Protein AF-A0A7S3DFR9-F1 (afdb_monomer)

Sequence (143 aa):
WKGINMLNLQQEGLYEGQLAGNPKGALSKFQIWSLNAADDISDILSALNRTKRPDYLAMSASTVFASSHCSALIKVTPGLDEIYFGHSTWFDYNTMVRIYKTYDFSTIKSDVIVNTRLSFSSYPGCLESTDDFYIMGQHMAMI

Nearest PDB structures (foldseek):
  7l20-assembly1_a  TM=5.154E-01  e=6.408E+00  Homo sapiens
  4v1a-assembly1_f  TM=5.705E-01  e=9.308E+00  Sus scrofa
  3aon-assembly1_A  TM=2.445E-01  e=6.819E+00  Enterococcus hirae
  9brq-assembly1_7  TM=2.154E-01  e=7.723E+00  Mus musculus

pLDDT: mean 92.41, std 5.28, range [75.81, 98.5]

Mean predicted aligned error: 4.66 Å

Foldseek 3Di:
DVVVVVVVVVLVVLQVVQCVVCVPPRDDSVVLVCVQCVVVVVVVVQCVPPVNNDPPVPDDPVNVVVPDFKDKDWDADPVNPDIDIDIGGHDDPVQPQKDWDWFAQVVDDDPPDPWRIKIEIPGPSHPDRVRFFMDTPPRDTTD

Organism: NCBI:txid652834

InterPro domains:
  IPR007000 Phospholipase B-like [PF04916] (1-143)
  IPR007000 Phospholipase B-like [PTHR12370] (1-142)

Secondary structure (DSSP, 8-state):
-HHHHHHHHHHHHHHHHHHHH-GGGPPPHHHHHHHTTHHHHHHHHHHH-TTT---TTS--HHHHHHT--EEEEEEE-TTSS-EEEEEEE---GGG---EEEEEE-TT---SS-S--EEEEEE-TT-SS-SS--EEETTTEEE-

Solvent-accessible surface area (backbone atoms only — not comparable to full-atom values): 8742 Å² total; per-residue (Å²): 110,72,68,60,52,53,54,51,50,52,53,48,50,52,46,53,51,43,36,73,76,35,65,90,74,45,70,52,70,64,56,51,50,45,57,64,35,53,71,58,48,56,54,51,54,35,64,71,33,78,91,68,42,73,61,75,92,74,60,48,71,68,60,56,57,73,70,55,48,65,50,75,50,79,47,70,45,96,83,71,82,48,77,48,73,50,73,46,69,56,75,66,77,90,62,72,60,71,39,79,46,74,50,76,42,78,85,64,87,56,98,84,61,92,64,44,37,40,34,29,45,26,39,83,81,37,91,58,31,90,67,48,41,36,47,38,51,92,90,40,75,47,107

Radius of gyration: 18.48 Å; Cα contacts (8 Å, |Δi|>4): 157; chains: 1; bounding box: 51×38×50 Å

Structure (mmCIF, N/CA/C/O backbone):
data_AF-A0A7S3DFR9-F1
#
_entry.id   AF-A0A7S3DFR9-F1
#
loop_
_atom_site.group_PDB
_atom_site.id
_atom_site.type_symbol
_atom_site.label_atom_id
_atom_site.label_alt_id
_atom_site.label_comp_id
_atom_site.label_asym_id
_atom_site.label_entity_id
_atom_site.label_seq_id
_atom_site.pdbx_PDB_ins_code
_atom_site.Cartn_x
_atom_site.Cartn_y
_atom_site.Cartn_z
_atom_site.occupancy
_atom_site.B_iso_or_equiv
_atom_site.auth_seq_id
_atom_site.auth_comp_id
_atom_site.auth_asym_id
_atom_site.auth_atom_id
_atom_site.pdbx_PDB_model_num
ATOM 1 N N . TRP A 1 1 ? 3.035 -20.650 -0.116 1.00 93.88 1 TRP A N 1
ATOM 2 C CA . TRP A 1 1 ? 3.432 -19.922 -1.342 1.00 93.88 1 TRP A CA 1
ATOM 3 C C . TRP A 1 1 ? 2.292 -19.568 -2.306 1.00 93.88 1 TRP A C 1
ATOM 5 O O . TRP A 1 1 ? 2.521 -18.712 -3.146 1.00 93.88 1 TRP A O 1
ATOM 15 N N . LYS A 1 2 ? 1.067 -20.126 -2.197 1.00 93.38 2 LYS A N 1
ATOM 16 C CA . LYS A 1 2 ? -0.057 -19.771 -3.098 1.00 93.38 2 LYS A CA 1
ATOM 17 C C . LYS A 1 2 ? -0.357 -18.259 -3.155 1.00 93.38 2 LYS A C 1
ATOM 19 O O . LYS A 1 2 ? -0.455 -17.715 -4.245 1.00 93.38 2 LYS A O 1
ATOM 24 N N . GLY A 1 3 ? -0.443 -17.589 -1.998 1.00 91.81 3 GLY A N 1
ATOM 25 C CA . GLY A 1 3 ? -0.677 -16.136 -1.915 1.00 91.81 3 GLY A CA 1
ATOM 26 C C . GLY A 1 3 ? 0.390 -15.308 -2.631 1.00 91.81 3 GLY A C 1
ATOM 27 O O . GLY A 1 3 ? 0.074 -14.491 -3.484 1.00 91.81 3 GLY A O 1
ATOM 28 N N . ILE A 1 4 ? 1.660 -15.609 -2.358 1.00 93.50 4 ILE A N 1
ATOM 29 C CA . ILE A 1 4 ? 2.810 -14.942 -2.986 1.00 93.50 4 ILE A CA 1
ATOM 30 C C . ILE A 1 4 ? 2.794 -15.120 -4.508 1.00 93.50 4 ILE A C 1
ATOM 32 O O . ILE A 1 4 ? 3.036 -14.170 -5.241 1.00 93.50 4 ILE A O 1
ATOM 36 N N . ASN A 1 5 ? 2.434 -16.310 -4.999 1.00 94.56 5 ASN A N 1
ATOM 37 C CA . ASN A 1 5 ? 2.293 -16.528 -6.436 1.00 94.56 5 ASN A CA 1
ATOM 38 C C . ASN A 1 5 ? 1.217 -15.623 -7.063 1.00 94.56 5 ASN A C 1
ATOM 40 O O . ASN A 1 5 ? 1.416 -15.122 -8.162 1.00 94.56 5 ASN A O 1
ATOM 44 N N . MET A 1 6 ? 0.097 -15.385 -6.373 1.00 93.44 6 MET A N 1
ATOM 45 C CA . MET A 1 6 ? -0.958 -14.490 -6.866 1.00 93.44 6 MET A CA 1
ATOM 46 C C . MET A 1 6 ? -0.506 -13.024 -6.907 1.00 93.44 6 MET A C 1
ATOM 48 O O . MET A 1 6 ? -0.787 -12.345 -7.890 1.00 93.44 6 MET A O 1
ATOM 52 N N . LEU A 1 7 ? 0.250 -12.564 -5.906 1.00 93.12 7 LEU A N 1
ATOM 53 C CA . LEU A 1 7 ? 0.850 -11.223 -5.915 1.00 93.12 7 LEU A CA 1
ATOM 54 C C . LEU A 1 7 ? 1.851 -11.060 -7.071 1.00 93.12 7 LEU A C 1
ATOM 56 O O . LEU A 1 7 ? 1.791 -10.079 -7.808 1.00 93.12 7 LEU A O 1
ATOM 60 N N . ASN A 1 8 ? 2.703 -12.063 -7.302 1.00 95.25 8 ASN A N 1
ATOM 61 C CA . ASN A 1 8 ? 3.648 -12.051 -8.422 1.00 95.25 8 ASN A CA 1
ATOM 62 C C . ASN A 1 8 ? 2.931 -12.002 -9.781 1.00 95.25 8 ASN A C 1
ATOM 64 O O . ASN A 1 8 ? 3.361 -11.277 -10.674 1.00 95.25 8 ASN A O 1
ATOM 68 N N . LEU A 1 9 ? 1.824 -12.738 -9.942 1.00 95.38 9 LEU A N 1
ATOM 69 C CA . LEU A 1 9 ? 1.010 -12.688 -11.162 1.00 95.38 9 LEU A CA 1
ATOM 70 C C . LEU A 1 9 ? 0.369 -11.311 -11.371 1.00 95.38 9 LEU A C 1
ATOM 72 O O . LEU A 1 9 ? 0.303 -10.837 -12.501 1.00 95.38 9 LEU A O 1
ATOM 76 N N . GLN A 1 10 ? -0.079 -10.653 -10.300 1.00 95.75 10 GLN A N 1
ATOM 77 C CA . GLN A 1 10 ? -0.619 -9.297 -10.385 1.00 95.75 10 GLN A CA 1
ATOM 78 C C . GLN A 1 10 ? 0.450 -8.293 -10.844 1.00 95.75 10 GLN A C 1
ATOM 80 O O . GLN A 1 10 ? 0.176 -7.441 -11.689 1.00 95.75 10 GLN A O 1
ATOM 85 N N . GLN A 1 11 ? 1.675 -8.424 -10.335 1.00 96.75 11 GLN A N 1
ATOM 86 C CA . GLN A 1 11 ? 2.807 -7.590 -10.732 1.00 96.75 11 GLN A CA 1
ATOM 87 C C . GLN A 1 11 ? 3.258 -7.844 -12.173 1.00 96.75 11 GLN A C 1
ATOM 89 O O . GLN A 1 11 ? 3.559 -6.894 -12.898 1.00 96.75 11 GLN A O 1
ATOM 94 N N . GLU A 1 12 ? 3.241 -9.101 -12.616 1.00 96.81 12 GLU A N 1
ATOM 95 C CA . GLU A 1 12 ? 3.487 -9.448 -14.017 1.00 96.81 12 GLU A CA 1
ATOM 96 C C . GLU A 1 12 ? 2.418 -8.833 -14.930 1.00 96.81 12 GLU A C 1
ATOM 98 O O . GLU A 1 12 ? 2.759 -8.185 -15.914 1.00 96.81 12 GLU A O 1
ATOM 103 N N . GLY A 1 13 ? 1.135 -8.935 -14.569 1.00 96.88 13 GLY A N 1
ATOM 104 C CA . GLY A 1 13 ? 0.049 -8.325 -15.340 1.00 96.88 13 GLY A CA 1
ATOM 105 C C . GLY A 1 13 ? 0.157 -6.798 -15.429 1.00 96.88 13 GLY A C 1
ATOM 106 O O . GLY A 1 13 ? -0.119 -6.218 -16.479 1.00 96.88 13 GLY A O 1
ATOM 107 N N . LEU A 1 14 ? 0.615 -6.137 -14.359 1.00 96.56 14 LEU A N 1
ATOM 108 C CA . LEU A 1 14 ? 0.915 -4.703 -14.381 1.00 96.56 14 LEU A CA 1
ATOM 109 C C . LEU A 1 14 ? 2.041 -4.377 -15.375 1.00 96.56 14 LEU A C 1
ATOM 111 O O . LEU A 1 14 ? 1.913 -3.425 -16.146 1.00 96.56 14 LEU A O 1
ATOM 115 N N . TYR A 1 15 ? 3.118 -5.169 -15.382 1.00 96.44 15 TYR A N 1
ATOM 116 C CA . TYR A 1 15 ? 4.214 -5.028 -16.343 1.00 96.44 15 TYR A CA 1
ATOM 117 C C . TYR A 1 15 ? 3.745 -5.223 -17.786 1.00 96.44 15 TYR A C 1
ATOM 119 O O . TYR A 1 15 ? 3.987 -4.361 -18.632 1.00 96.44 15 TYR A O 1
ATOM 127 N N . GLU A 1 16 ? 3.036 -6.314 -18.068 1.00 97.19 16 GLU A N 1
ATOM 128 C CA . GLU A 1 16 ? 2.529 -6.622 -19.407 1.00 97.19 16 GLU A CA 1
ATOM 129 C C . GLU A 1 16 ? 1.565 -5.539 -19.909 1.00 97.19 16 GLU A C 1
ATOM 131 O O . GLU A 1 16 ? 1.676 -5.087 -21.051 1.00 97.19 16 GLU A O 1
ATOM 136 N N . GLY A 1 17 ? 0.662 -5.058 -19.048 1.00 96.06 17 GLY A N 1
ATOM 137 C CA . GLY A 1 17 ? -0.265 -3.977 -19.379 1.00 96.06 17 GLY A CA 1
ATOM 138 C C . GLY A 1 17 ? 0.447 -2.655 -19.673 1.00 96.06 17 GLY A C 1
ATOM 139 O O . GLY A 1 17 ? 0.099 -1.956 -20.627 1.00 96.06 17 GLY A O 1
ATOM 140 N N . GLN A 1 18 ? 1.480 -2.323 -18.897 1.00 94.75 18 GLN A N 1
ATOM 141 C CA . GLN A 1 18 ? 2.277 -1.115 -19.099 1.00 94.75 18 GLN A CA 1
ATOM 142 C C . GLN A 1 18 ? 3.102 -1.188 -20.390 1.00 94.75 18 GLN A C 1
ATOM 144 O O . GLN A 1 18 ? 3.114 -0.223 -21.159 1.00 94.75 18 GLN A O 1
ATOM 149 N N . LEU A 1 19 ? 3.709 -2.344 -20.674 1.00 95.81 19 LEU A N 1
ATOM 150 C CA . LEU A 1 19 ? 4.428 -2.609 -21.918 1.00 95.81 19 LEU A CA 1
ATOM 151 C C . LEU A 1 19 ? 3.503 -2.505 -23.136 1.00 95.81 19 LEU A C 1
ATOM 153 O O . LEU A 1 19 ? 3.879 -1.888 -24.130 1.00 95.81 19 LEU A O 1
ATOM 157 N N . ALA A 1 20 ? 2.293 -3.063 -23.062 1.00 97.00 20 ALA A N 1
ATOM 158 C CA . ALA A 1 20 ? 1.317 -2.997 -24.146 1.00 97.00 20 ALA A CA 1
ATOM 159 C C . ALA A 1 20 ? 0.788 -1.569 -24.379 1.00 97.00 20 ALA A C 1
ATOM 161 O O . ALA A 1 20 ? 0.618 -1.153 -25.525 1.00 97.00 20 ALA A O 1
ATOM 162 N N . GLY A 1 21 ? 0.543 -0.810 -23.306 1.00 95.81 21 GLY A N 1
ATOM 163 C CA . GLY A 1 21 ? 0.003 0.550 -23.378 1.00 95.81 21 GLY A CA 1
ATOM 164 C C . GLY A 1 21 ? 1.033 1.627 -23.734 1.00 95.81 21 GLY A C 1
ATOM 165 O O . GLY A 1 21 ? 0.685 2.622 -24.368 1.00 95.81 21 GLY A O 1
ATOM 166 N N . ASN A 1 22 ? 2.299 1.446 -23.349 1.00 94.56 22 ASN A N 1
ATOM 167 C CA . ASN A 1 22 ? 3.381 2.386 -23.642 1.00 94.56 22 ASN A CA 1
ATOM 168 C C . ASN A 1 22 ? 4.732 1.673 -23.868 1.00 94.56 22 ASN A C 1
ATOM 170 O O . ASN A 1 22 ? 5.635 1.783 -23.034 1.00 94.56 22 ASN A O 1
ATOM 174 N N . PRO A 1 23 ? 4.935 1.015 -25.025 1.00 91.25 23 PRO A N 1
ATOM 175 C CA . PRO A 1 23 ? 6.152 0.242 -25.279 1.00 91.25 23 PRO A CA 1
ATOM 176 C C . PRO A 1 23 ? 7.449 1.059 -25.199 1.00 91.25 23 PRO A C 1
ATOM 178 O O . PRO A 1 23 ? 8.491 0.546 -24.803 1.00 91.25 23 PRO A O 1
ATOM 181 N N . LYS A 1 24 ? 7.405 2.343 -25.583 1.00 90.69 24 LYS A N 1
ATOM 182 C CA . LYS A 1 24 ? 8.587 3.223 -25.613 1.00 90.69 24 LYS A CA 1
ATOM 183 C C . LYS A 1 24 ? 8.985 3.751 -24.234 1.00 90.69 24 LYS A C 1
ATOM 185 O O . LYS A 1 24 ? 10.141 4.111 -24.047 1.00 90.69 24 LYS A O 1
ATOM 190 N N . GLY A 1 25 ? 8.039 3.820 -23.300 1.00 91.50 25 GLY A N 1
ATOM 191 C CA . GLY A 1 25 ? 8.267 4.212 -21.908 1.00 91.50 25 GLY A CA 1
ATOM 192 C C . GLY A 1 25 ? 8.122 3.043 -20.939 1.00 91.50 25 GLY A C 1
ATOM 193 O O . GLY A 1 25 ? 7.827 3.270 -19.766 1.00 91.50 25 GLY A O 1
ATOM 194 N N . ALA A 1 26 ? 8.255 1.806 -21.428 1.00 91.31 26 ALA A N 1
ATOM 195 C CA . ALA A 1 26 ? 8.033 0.622 -20.621 1.00 91.31 26 ALA A CA 1
ATOM 196 C C . ALA A 1 26 ? 9.067 0.537 -19.486 1.00 91.31 26 ALA A C 1
ATOM 198 O O . ALA A 1 26 ? 10.274 0.613 -19.723 1.00 91.31 26 ALA A O 1
ATOM 199 N N . LEU A 1 27 ? 8.593 0.391 -18.251 1.00 94.38 27 LEU A N 1
ATOM 200 C CA . LEU A 1 27 ? 9.452 0.137 -17.103 1.00 94.38 27 LEU A CA 1
ATOM 201 C C . LEU A 1 27 ? 9.917 -1.317 -17.163 1.00 94.38 27 LEU A C 1
ATOM 203 O O . LEU A 1 27 ? 9.170 -2.205 -17.565 1.00 94.38 27 LEU A O 1
ATOM 207 N N . SER A 1 28 ? 11.146 -1.586 -16.737 1.00 95.62 28 SER A N 1
ATOM 208 C CA . SER A 1 28 ? 11.595 -2.965 -16.535 1.00 95.62 28 SER A CA 1
ATOM 209 C C . SER A 1 28 ? 10.820 -3.629 -15.392 1.00 95.62 28 SER A C 1
ATOM 211 O O . SER A 1 28 ? 10.354 -2.958 -14.468 1.00 95.62 28 SER A O 1
ATOM 213 N N . LYS A 1 29 ? 10.762 -4.966 -15.393 1.00 94.62 29 LYS A N 1
ATOM 214 C CA . LYS A 1 29 ? 10.197 -5.738 -14.272 1.00 94.62 29 LYS A CA 1
ATOM 215 C C . LYS A 1 29 ? 10.822 -5.358 -12.930 1.00 94.62 29 LYS A C 1
ATOM 217 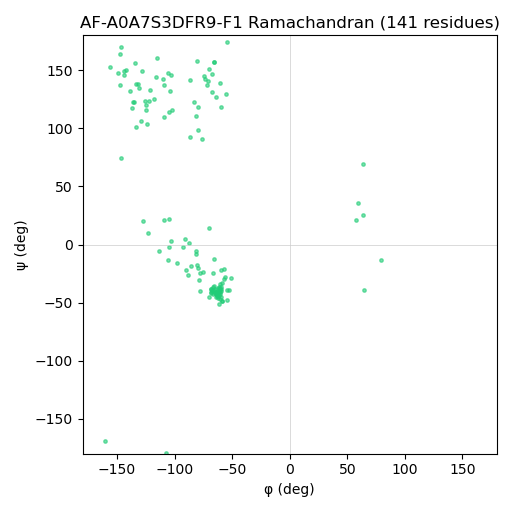O O . LYS A 1 29 ? 10.111 -5.246 -11.942 1.00 94.62 29 LYS A O 1
ATOM 222 N N . PHE A 1 30 ? 12.135 -5.110 -12.911 1.00 94.62 30 PHE A N 1
ATOM 223 C CA . PHE A 1 30 ? 12.832 -4.670 -11.706 1.00 94.62 30 PHE A CA 1
ATOM 224 C C . PHE A 1 30 ? 12.342 -3.303 -11.224 1.00 94.62 30 PHE A C 1
ATOM 226 O O . PHE A 1 30 ? 12.104 -3.148 -10.039 1.00 94.62 30 PHE A O 1
ATOM 233 N N . GLN A 1 31 ? 12.121 -2.334 -12.117 1.00 95.19 31 GLN A N 1
ATOM 234 C CA . GLN A 1 31 ? 11.595 -1.019 -11.727 1.00 95.19 31 GLN A CA 1
ATOM 235 C C . GLN A 1 31 ? 10.160 -1.095 -11.197 1.00 95.19 31 GLN A C 1
ATOM 237 O O . GLN A 1 31 ? 9.844 -0.419 -10.224 1.00 95.19 31 GLN A O 1
ATOM 242 N N . ILE A 1 32 ? 9.303 -1.926 -11.799 1.00 94.75 32 ILE A N 1
ATOM 243 C CA . ILE A 1 32 ? 7.950 -2.168 -11.275 1.00 94.75 32 ILE A CA 1
ATOM 244 C C . ILE A 1 32 ? 8.020 -2.860 -9.915 1.00 94.75 32 ILE A C 1
ATOM 246 O O . ILE A 1 32 ? 7.305 -2.472 -8.996 1.00 94.75 32 ILE A O 1
ATOM 250 N N . TRP A 1 33 ? 8.912 -3.838 -9.757 1.00 94.19 33 TRP A N 1
ATOM 251 C CA . TRP A 1 33 ? 9.162 -4.464 -8.465 1.00 94.19 33 TRP A CA 1
ATOM 252 C C . TRP A 1 33 ? 9.626 -3.455 -7.417 1.00 94.19 33 TRP A C 1
ATOM 254 O O . TRP A 1 33 ? 9.027 -3.378 -6.351 1.00 94.19 33 TRP A O 1
ATOM 264 N N . SER A 1 34 ? 10.609 -2.616 -7.749 1.00 93.81 34 SER A N 1
ATOM 265 C CA . SER A 1 34 ? 11.115 -1.571 -6.859 1.00 93.81 34 SER A CA 1
ATOM 266 C C . SER A 1 34 ? 10.047 -0.560 -6.466 1.00 93.81 34 SER A C 1
ATOM 268 O O . SER A 1 34 ? 10.074 -0.079 -5.343 1.00 93.81 34 SER A O 1
ATOM 270 N N . LEU A 1 35 ? 9.100 -0.249 -7.356 1.00 92.81 35 LEU A N 1
ATOM 271 C CA . LEU A 1 35 ? 7.983 0.641 -7.040 1.00 92.81 35 LEU A CA 1
ATOM 272 C C . LEU A 1 35 ? 7.088 0.072 -5.928 1.00 92.81 35 LEU A C 1
ATOM 274 O O . LEU A 1 35 ? 6.647 0.828 -5.075 1.00 92.81 35 LEU A O 1
ATOM 278 N N . ASN A 1 36 ? 6.873 -1.247 -5.919 1.00 95.00 36 ASN A N 1
ATOM 279 C CA . ASN A 1 36 ? 6.061 -1.948 -4.912 1.00 95.00 36 ASN A CA 1
ATOM 280 C C . ASN A 1 36 ? 6.875 -2.362 -3.667 1.00 95.00 36 ASN A C 1
ATOM 282 O O . ASN A 1 36 ? 6.366 -3.038 -2.780 1.00 95.00 36 ASN A O 1
ATOM 286 N N . ALA A 1 37 ? 8.163 -2.017 -3.638 1.00 94.19 37 ALA A N 1
ATOM 287 C CA . ALA A 1 37 ? 9.089 -2.270 -2.537 1.00 94.19 37 ALA A CA 1
ATOM 288 C C . ALA A 1 37 ? 9.797 -0.969 -2.120 1.00 94.19 37 ALA A C 1
ATOM 290 O O . ALA A 1 37 ? 10.902 -1.007 -1.581 1.00 94.19 37 ALA A O 1
ATOM 291 N N . ALA A 1 38 ? 9.221 0.192 -2.456 1.00 87.38 38 ALA A N 1
ATOM 292 C CA . ALA A 1 38 ? 9.891 1.481 -2.325 1.00 87.38 38 ALA A CA 1
ATOM 293 C C . ALA A 1 38 ? 10.280 1.776 -0.868 1.00 87.38 38 ALA A C 1
ATOM 295 O O . ALA A 1 38 ? 11.408 2.211 -0.619 1.00 87.38 38 ALA A O 1
ATOM 296 N N . ASP A 1 39 ? 9.390 1.460 0.075 1.00 84.00 39 ASP A N 1
ATOM 297 C CA . ASP A 1 39 ? 9.634 1.651 1.505 1.00 84.00 39 ASP A CA 1
ATOM 298 C C . ASP A 1 39 ? 10.682 0.660 2.030 1.00 84.00 39 ASP A C 1
ATOM 300 O O . ASP A 1 39 ? 11.667 1.072 2.648 1.00 84.00 39 ASP A O 1
ATOM 304 N N . ASP A 1 40 ? 10.576 -0.623 1.660 1.00 91.12 40 ASP A N 1
ATOM 305 C CA . ASP A 1 40 ? 11.564 -1.648 2.023 1.00 91.12 40 ASP A CA 1
ATOM 306 C C . ASP A 1 40 ? 12.969 -1.329 1.492 1.00 91.12 40 ASP A C 1
ATOM 308 O O . ASP A 1 40 ? 13.974 -1.615 2.146 1.00 91.12 40 ASP A O 1
ATOM 312 N N . ILE A 1 41 ? 13.081 -0.741 0.295 1.00 90.25 41 ILE A N 1
ATOM 313 C CA . ILE A 1 41 ? 14.376 -0.399 -0.307 1.00 90.25 41 ILE A CA 1
ATOM 314 C C . ILE A 1 41 ? 15.148 0.577 0.585 1.00 90.25 41 ILE A C 1
ATOM 316 O O . ILE A 1 41 ? 16.366 0.429 0.714 1.00 90.25 41 ILE A O 1
ATOM 320 N N . SER A 1 42 ? 14.477 1.540 1.220 1.00 82.94 42 SER A N 1
ATOM 321 C CA . SER A 1 42 ? 15.125 2.490 2.134 1.00 82.94 42 SER A CA 1
ATOM 322 C C . SER A 1 42 ? 15.775 1.767 3.320 1.00 82.94 42 SER A C 1
ATOM 324 O O . SER A 1 42 ? 16.965 1.963 3.608 1.00 82.94 42 SER A O 1
ATOM 326 N N . ASP A 1 43 ? 15.039 0.845 3.942 1.00 84.75 43 ASP A N 1
ATOM 327 C CA . ASP A 1 43 ? 15.531 0.033 5.054 1.00 84.75 43 ASP A CA 1
ATOM 328 C C . ASP A 1 43 ? 16.643 -0.926 4.626 1.00 84.75 43 ASP A C 1
ATOM 330 O O . ASP A 1 43 ? 17.672 -1.034 5.301 1.00 84.75 43 ASP A O 1
ATOM 334 N N . ILE A 1 44 ? 16.499 -1.574 3.467 1.00 89.75 44 ILE A N 1
ATOM 335 C CA . ILE A 1 44 ? 17.520 -2.459 2.892 1.00 89.75 44 ILE A CA 1
ATOM 336 C C . ILE A 1 44 ? 18.820 -1.683 2.650 1.00 89.75 44 ILE A C 1
ATOM 338 O O . ILE A 1 44 ? 19.900 -2.155 3.017 1.00 89.75 44 ILE A O 1
ATOM 342 N N . LEU A 1 45 ? 18.749 -0.478 2.076 1.00 88.06 45 LEU A N 1
ATOM 343 C CA . LEU A 1 45 ? 19.921 0.368 1.841 1.00 88.06 45 LEU A CA 1
ATOM 344 C C . LEU A 1 45 ? 20.605 0.772 3.155 1.00 88.06 45 LEU A C 1
ATOM 346 O O . LEU A 1 45 ? 21.838 0.752 3.232 1.00 88.06 45 LEU A O 1
ATOM 350 N N . SER A 1 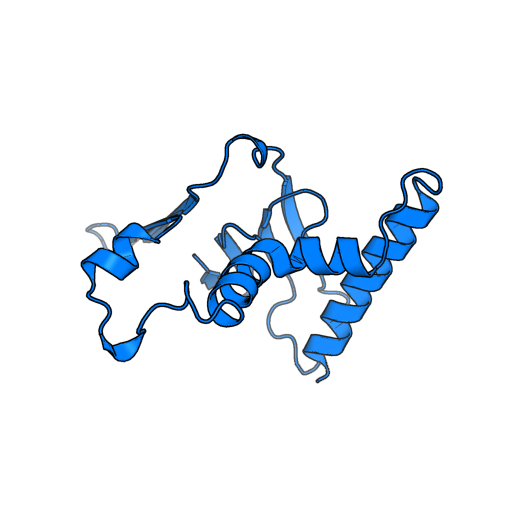46 ? 19.830 1.098 4.193 1.00 84.69 46 SER A N 1
ATOM 351 C CA . SER A 1 46 ? 20.349 1.394 5.535 1.00 84.69 46 SER A CA 1
ATOM 352 C C . SER A 1 46 ? 21.032 0.173 6.164 1.00 84.69 46 SER A C 1
ATOM 354 O O . SER A 1 46 ? 22.162 0.263 6.649 1.00 84.69 46 SER A O 1
ATOM 356 N N . ALA A 1 47 ? 20.404 -1.002 6.073 1.00 86.19 47 ALA A N 1
ATOM 357 C CA . ALA A 1 47 ? 20.910 -2.248 6.642 1.00 86.19 47 ALA A CA 1
ATOM 358 C C . ALA A 1 47 ? 22.197 -2.746 5.961 1.00 86.19 47 ALA A C 1
ATOM 360 O O . ALA A 1 47 ? 23.089 -3.280 6.632 1.00 86.19 47 ALA A O 1
ATOM 361 N N . LEU A 1 48 ? 22.314 -2.565 4.642 1.00 90.50 48 LEU A N 1
ATOM 362 C CA . LEU A 1 48 ? 23.504 -2.929 3.866 1.00 90.50 48 LEU A CA 1
ATOM 363 C C . LEU A 1 48 ? 24.663 -1.947 4.077 1.00 90.50 48 LEU A C 1
ATOM 365 O O . LEU A 1 48 ? 25.830 -2.316 3.916 1.00 90.50 48 LEU A O 1
ATOM 369 N N . ASN A 1 49 ? 24.371 -0.710 4.477 1.00 89.62 49 ASN A N 1
ATOM 370 C CA . ASN A 1 49 ? 25.391 0.281 4.760 1.00 89.62 49 ASN A CA 1
ATOM 371 C C . ASN A 1 49 ? 25.884 0.183 6.210 1.00 89.62 49 ASN A C 1
ATOM 373 O O . ASN A 1 49 ? 25.373 0.837 7.115 1.00 89.62 49 ASN A O 1
ATOM 377 N N . ARG A 1 50 ? 26.955 -0.590 6.420 1.00 83.69 50 ARG A N 1
ATOM 378 C CA . ARG A 1 50 ? 27.566 -0.814 7.744 1.00 83.69 50 ARG A CA 1
ATOM 379 C C . ARG A 1 50 ? 27.890 0.455 8.538 1.00 83.69 50 ARG A C 1
ATOM 381 O O . ARG A 1 50 ? 27.906 0.377 9.759 1.00 83.69 50 ARG A O 1
ATOM 388 N N . THR A 1 51 ? 28.169 1.585 7.887 1.00 85.94 51 THR A N 1
ATOM 389 C CA . THR A 1 51 ? 28.477 2.845 8.588 1.00 85.94 51 THR A CA 1
ATOM 390 C C . THR A 1 51 ? 27.232 3.646 8.961 1.00 85.94 51 THR A C 1
ATOM 392 O O . THR A 1 51 ? 27.319 4.511 9.826 1.00 85.94 51 THR A O 1
ATOM 395 N N . LYS A 1 52 ? 26.086 3.371 8.326 1.00 79.69 52 LYS A N 1
ATOM 396 C CA . LYS A 1 52 ? 24.795 4.025 8.596 1.00 79.69 52 LYS A CA 1
ATOM 397 C C . LYS A 1 52 ? 23.814 3.145 9.368 1.00 79.69 52 LYS A C 1
ATOM 399 O O . LYS A 1 52 ? 22.819 3.663 9.863 1.00 79.69 52 LYS A O 1
ATOM 404 N N . ARG A 1 53 ? 24.085 1.841 9.468 1.00 82.56 53 ARG A N 1
ATOM 405 C CA . ARG A 1 53 ? 23.228 0.880 10.161 1.00 82.56 53 ARG A CA 1
ATOM 406 C C . ARG A 1 53 ? 23.075 1.272 11.641 1.00 82.56 53 ARG A C 1
ATOM 408 O O . ARG A 1 53 ? 24.082 1.277 12.353 1.00 82.56 53 ARG A O 1
ATOM 415 N N . PRO A 1 54 ? 21.853 1.557 12.120 1.00 78.31 54 PRO A N 1
ATOM 416 C CA . PRO A 1 54 ? 21.629 1.863 13.525 1.00 78.31 54 PRO A CA 1
ATOM 417 C C . PRO A 1 54 ? 21.812 0.610 14.390 1.00 78.31 54 PRO A C 1
ATOM 419 O O . PRO A 1 54 ? 21.571 -0.519 13.950 1.00 78.31 54 PRO A O 1
ATOM 422 N N . ASP A 1 55 ? 22.220 0.806 15.644 1.00 85.75 55 ASP A N 1
ATOM 423 C CA . ASP A 1 55 ? 22.138 -0.249 16.651 1.00 85.75 55 ASP A CA 1
ATOM 424 C C . ASP A 1 55 ? 20.683 -0.383 17.111 1.00 85.75 55 ASP A C 1
ATOM 426 O O . ASP A 1 55 ? 20.237 0.300 18.033 1.00 85.75 55 ASP A O 1
ATOM 430 N N . TYR A 1 56 ? 19.940 -1.259 16.433 1.00 80.88 56 TYR A N 1
ATOM 431 C CA . TYR A 1 56 ? 18.522 -1.505 16.699 1.00 80.88 56 TYR A CA 1
ATOM 432 C C . TYR A 1 56 ? 18.237 -1.918 18.150 1.00 80.88 56 TYR A C 1
ATOM 434 O O . TYR A 1 56 ? 17.148 -1.648 18.650 1.00 80.88 56 TYR A O 1
ATOM 442 N N . LEU A 1 57 ? 19.197 -2.545 18.842 1.00 85.00 57 LEU A N 1
ATOM 443 C CA . LEU A 1 57 ? 19.026 -2.966 20.237 1.00 85.00 57 LEU A CA 1
ATOM 444 C C . LEU A 1 57 ? 19.216 -1.808 21.225 1.00 85.00 57 LEU A C 1
ATOM 446 O O . LEU A 1 57 ? 18.742 -1.890 22.356 1.00 85.00 57 LEU A O 1
ATOM 450 N N . ALA A 1 58 ? 19.884 -0.736 20.799 1.00 88.81 58 ALA A N 1
ATOM 451 C CA . ALA A 1 58 ? 20.138 0.455 21.602 1.00 88.81 58 ALA A CA 1
ATOM 452 C C . ALA A 1 58 ? 19.217 1.640 21.246 1.00 88.81 58 ALA A C 1
ATOM 454 O O . ALA A 1 58 ? 19.371 2.727 21.807 1.00 88.81 58 ALA A O 1
ATOM 455 N N . MET A 1 59 ? 18.266 1.469 20.319 1.00 86.38 59 MET A N 1
ATOM 456 C CA . MET A 1 59 ? 17.356 2.544 19.916 1.00 86.38 59 MET A CA 1
ATOM 457 C C . MET A 1 59 ? 16.397 2.929 21.047 1.00 86.38 59 MET A C 1
ATOM 459 O O . MET A 1 59 ? 15.715 2.089 21.631 1.00 86.38 59 MET A O 1
ATOM 463 N N . SER A 1 60 ? 16.291 4.230 21.319 1.00 89.00 60 SER A N 1
ATOM 464 C CA . SER A 1 60 ? 15.249 4.766 22.193 1.00 89.00 60 SER A CA 1
ATOM 465 C C . SER A 1 60 ? 13.929 4.921 21.436 1.00 89.00 60 SER A C 1
ATOM 467 O O . SER A 1 60 ? 13.906 5.107 20.217 1.00 89.00 60 SER A O 1
ATOM 469 N N . ALA A 1 61 ? 12.818 4.948 22.177 1.00 84.94 61 ALA A N 1
ATOM 470 C CA . ALA A 1 61 ? 11.502 5.230 21.605 1.00 84.94 61 ALA A CA 1
ATOM 471 C C . ALA A 1 61 ? 11.484 6.557 20.825 1.00 84.94 61 ALA A C 1
ATOM 473 O O . ALA A 1 61 ? 10.908 6.625 19.747 1.00 84.94 61 ALA A O 1
ATOM 474 N N . SER A 1 62 ? 12.165 7.599 21.319 1.00 85.38 62 SER A N 1
ATOM 475 C CA . SER A 1 62 ? 12.241 8.895 20.631 1.00 85.38 62 SER A CA 1
ATOM 476 C C . SER A 1 62 ? 12.898 8.798 19.254 1.00 85.38 62 SER A C 1
ATOM 478 O O . SER A 1 62 ? 12.456 9.464 18.325 1.00 85.38 62 SER A O 1
ATOM 480 N N . THR A 1 63 ? 13.934 7.968 19.113 1.00 83.44 63 THR A N 1
ATOM 481 C CA . THR A 1 63 ? 14.616 7.754 17.832 1.00 83.44 63 THR A CA 1
ATOM 482 C C . THR A 1 63 ? 13.708 7.021 16.852 1.00 83.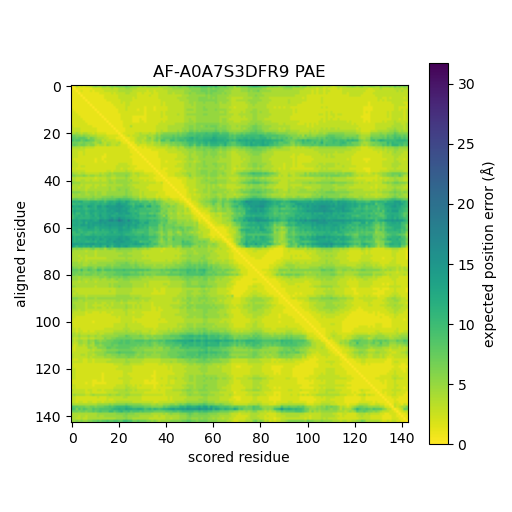44 63 THR A C 1
ATOM 484 O O . THR A 1 63 ? 13.638 7.412 15.694 1.00 83.44 63 THR A O 1
ATOM 487 N N . VAL A 1 64 ? 12.960 6.020 17.327 1.00 79.88 64 VAL A N 1
ATOM 488 C CA . VAL A 1 64 ? 11.962 5.302 16.516 1.00 79.88 64 VAL A CA 1
ATOM 489 C C . VAL A 1 64 ? 10.838 6.242 16.066 1.00 79.88 64 VAL A C 1
ATOM 491 O O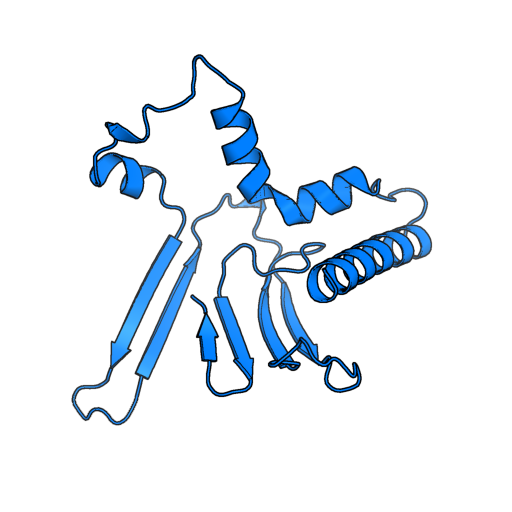 . VAL A 1 64 ? 10.470 6.247 14.895 1.00 79.88 64 VAL A O 1
ATOM 494 N N . PHE A 1 65 ? 10.325 7.087 16.966 1.00 79.19 65 PHE A N 1
ATOM 495 C CA . PHE A 1 65 ? 9.284 8.063 16.627 1.00 79.19 65 PHE A CA 1
ATOM 496 C C . PHE A 1 65 ? 9.772 9.140 15.653 1.00 79.19 65 PHE A C 1
ATOM 498 O O . PHE A 1 65 ? 9.006 9.557 14.791 1.00 79.19 65 PHE A O 1
ATOM 505 N N . ALA A 1 66 ? 11.031 9.575 15.751 1.00 80.19 66 ALA A N 1
ATOM 506 C CA . ALA A 1 66 ? 11.609 10.548 14.823 1.00 80.19 66 ALA A CA 1
ATOM 507 C C . ALA A 1 66 ? 11.747 10.007 13.388 1.00 80.19 66 ALA A C 1
ATOM 509 O O . ALA A 1 66 ? 11.760 10.795 12.448 1.00 80.19 66 ALA A O 1
ATOM 510 N N . SER A 1 67 ? 11.832 8.683 13.219 1.00 75.81 67 SER A N 1
ATOM 511 C CA . SER A 1 67 ? 11.777 8.010 11.915 1.00 75.81 67 SER A CA 1
ATOM 512 C C . SER A 1 67 ? 10.360 7.599 11.489 1.00 75.81 67 SER A C 1
ATOM 514 O O . SER A 1 67 ? 10.212 6.930 10.470 1.00 75.81 67 SER A O 1
ATOM 516 N N . SER A 1 68 ? 9.321 7.956 12.255 1.00 78.75 68 SER A N 1
ATOM 517 C CA . SER A 1 68 ? 7.934 7.705 11.851 1.00 78.75 68 SER A CA 1
ATOM 518 C C . SER A 1 68 ? 7.564 8.562 10.644 1.00 78.75 68 SER A C 1
ATOM 520 O O . SER A 1 68 ? 8.004 9.704 10.512 1.00 78.75 68 SER A O 1
ATOM 522 N N . HIS A 1 69 ? 6.705 8.016 9.796 1.00 85.62 69 HIS A N 1
ATOM 523 C CA . HIS A 1 69 ? 6.227 8.649 8.574 1.00 85.62 69 HIS A CA 1
ATOM 524 C C . HIS A 1 69 ? 4.698 8.761 8.547 1.00 85.62 69 HIS A C 1
ATOM 526 O O . HIS A 1 69 ? 4.149 9.110 7.517 1.00 85.62 69 HIS A O 1
ATOM 532 N N . CYS A 1 70 ? 3.991 8.489 9.650 1.00 93.19 70 CYS A N 1
ATOM 533 C CA . CYS A 1 70 ? 2.526 8.518 9.691 1.00 93.19 70 CYS A CA 1
ATOM 534 C C . CYS A 1 70 ? 1.974 8.957 11.055 1.00 93.19 70 CYS A C 1
ATOM 536 O O . CYS A 1 70 ? 2.659 8.933 12.081 1.00 93.19 70 CYS A O 1
ATOM 538 N N . SER A 1 71 ? 0.692 9.324 11.074 1.00 94.31 71 SER A N 1
ATOM 539 C CA . SER A 1 71 ? -0.124 9.467 12.285 1.00 94.31 71 SER A CA 1
ATOM 540 C C . SER A 1 71 ? -1.457 8.741 12.129 1.00 94.31 71 SER A C 1
ATOM 542 O O . SER A 1 71 ? -2.135 8.920 11.122 1.00 94.31 71 SER A O 1
ATOM 544 N N . ALA A 1 72 ? -1.864 7.989 13.152 1.00 95.81 72 ALA A N 1
ATOM 545 C CA . ALA A 1 72 ? -3.122 7.247 13.179 1.00 95.81 72 ALA A CA 1
ATOM 546 C C . ALA A 1 72 ? -3.928 7.554 14.450 1.00 95.81 72 ALA A C 1
ATOM 548 O O . ALA A 1 72 ? -3.363 7.822 15.514 1.00 95.81 72 ALA A O 1
ATOM 549 N N . LEU A 1 73 ? -5.257 7.497 14.354 1.00 96.94 73 LEU A N 1
ATOM 550 C CA . LEU A 1 73 ? -6.170 7.633 15.489 1.00 96.94 73 LEU A CA 1
ATOM 551 C C . LEU A 1 73 ? -7.307 6.624 15.366 1.00 96.94 73 LEU A C 1
ATOM 553 O O . LEU A 1 73 ? -7.954 6.560 14.328 1.00 96.94 73 LEU A O 1
ATOM 557 N N . ILE A 1 74 ? -7.600 5.911 16.454 1.00 97.50 74 ILE A N 1
ATOM 558 C CA . ILE A 1 74 ? -8.810 5.098 16.618 1.00 97.50 74 ILE A CA 1
ATOM 559 C C . ILE A 1 74 ? -9.593 5.679 17.794 1.00 97.50 74 ILE A C 1
ATOM 561 O O . ILE A 1 74 ? -9.055 5.844 18.891 1.00 97.50 74 ILE A O 1
ATOM 565 N N . LYS A 1 75 ? -10.861 6.020 17.573 1.00 97.75 75 LYS A N 1
ATOM 566 C CA . LYS A 1 75 ? -11.704 6.710 18.546 1.00 97.75 75 LYS A CA 1
ATOM 567 C C . LYS A 1 75 ? -13.101 6.106 18.595 1.00 97.75 75 LYS A C 1
ATOM 569 O O . LYS A 1 75 ? -13.863 6.210 17.645 1.00 97.75 75 LYS A O 1
ATOM 574 N N . VAL A 1 76 ? -13.458 5.566 19.755 1.00 98.00 76 VAL A N 1
ATOM 575 C CA . VAL A 1 76 ? -14.834 5.159 20.070 1.00 98.00 76 VAL A CA 1
ATOM 576 C C . VAL A 1 76 ? -15.605 6.355 20.640 1.00 98.00 76 VAL A C 1
ATOM 578 O O . VAL A 1 76 ? -15.040 7.175 21.384 1.00 98.00 76 VAL A O 1
ATOM 581 N N . THR A 1 77 ? -16.878 6.486 20.276 1.00 98.12 77 THR A N 1
ATOM 582 C CA . THR A 1 77 ? -17.789 7.498 20.831 1.00 98.12 77 THR A CA 1
ATOM 583 C C . THR A 1 77 ? -18.074 7.257 22.318 1.00 98.12 77 THR A C 1
ATOM 585 O O . THR A 1 77 ? 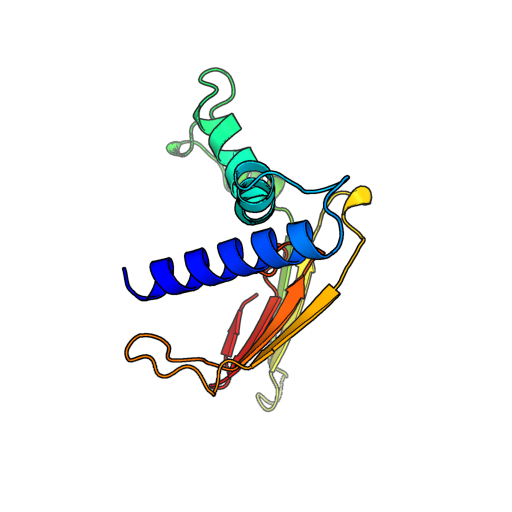-17.956 6.130 22.801 1.00 98.12 77 THR A O 1
ATOM 588 N N . PRO A 1 78 ? -18.478 8.291 23.086 1.00 98.00 78 PRO A N 1
ATOM 589 C CA . PRO A 1 78 ? -18.833 8.117 24.498 1.00 98.00 78 PRO A CA 1
ATOM 590 C C . PRO A 1 78 ? -19.954 7.095 24.742 1.00 98.00 78 PRO A C 1
ATOM 592 O O . PRO A 1 78 ? -19.973 6.463 25.793 1.00 98.00 78 PRO A O 1
ATOM 595 N N . GLY A 1 79 ? -20.872 6.940 23.779 1.00 98.00 79 GLY A N 1
ATOM 596 C CA . GLY A 1 79 ? -21.982 5.987 23.837 1.00 98.00 79 GLY A CA 1
ATOM 597 C C . GLY A 1 79 ? -21.620 4.548 23.458 1.00 98.00 79 GLY A C 1
ATOM 598 O O . GLY A 1 79 ? -22.471 3.677 23.601 1.00 98.00 79 GLY A O 1
ATOM 599 N N . LEU A 1 80 ? -20.383 4.290 23.005 1.00 97.12 80 LEU A N 1
ATOM 600 C CA . LEU A 1 80 ? -19.933 2.999 22.457 1.00 97.12 80 LEU A CA 1
ATOM 601 C C . LEU A 1 80 ? -20.751 2.505 21.248 1.00 97.12 80 LEU A C 1
ATOM 603 O O . LEU A 1 80 ? -20.755 1.314 20.946 1.00 97.12 80 LEU A O 1
ATOM 607 N N . ASP A 1 81 ? -21.444 3.414 20.570 1.00 97.56 81 ASP A N 1
ATOM 608 C CA . ASP A 1 81 ? -22.297 3.144 19.415 1.00 97.56 81 ASP A CA 1
ATOM 609 C C . ASP A 1 81 ? -21.544 3.231 18.084 1.00 97.56 81 ASP A C 1
ATOM 611 O O . ASP A 1 81 ? -21.966 2.615 17.113 1.00 97.56 81 ASP A O 1
ATOM 615 N N . GLU A 1 82 ? -20.412 3.938 18.045 1.00 97.06 82 GLU A N 1
ATOM 616 C CA . GLU A 1 82 ? -19.636 4.161 16.826 1.00 97.06 82 GLU A CA 1
ATOM 617 C C . GLU A 1 82 ? -18.124 4.130 17.086 1.00 97.06 82 GLU A C 1
ATOM 619 O O . GLU A 1 82 ? -17.625 4.516 18.152 1.00 97.06 82 GLU A O 1
ATOM 624 N N . ILE A 1 83 ? -17.377 3.710 16.064 1.00 96.12 83 ILE A N 1
ATOM 625 C CA . ILE A 1 83 ? -15.914 3.732 16.036 1.00 96.12 83 ILE A CA 1
ATOM 626 C C . ILE A 1 83 ? -15.427 4.486 14.799 1.00 96.12 83 ILE A C 1
ATOM 628 O O . ILE A 1 83 ? -15.737 4.141 13.663 1.00 96.12 83 ILE A O 1
ATOM 632 N N . TYR A 1 84 ? -14.616 5.509 15.035 1.00 96.56 84 TYR A N 1
ATOM 633 C CA . TYR A 1 84 ? -13.914 6.259 14.006 1.00 96.56 84 TYR A CA 1
ATOM 634 C C . TYR A 1 84 ? -12.457 5.838 13.977 1.00 96.56 84 TYR A C 1
ATOM 636 O O . TYR A 1 84 ? -11.848 5.576 15.016 1.00 96.56 84 TYR A O 1
ATOM 644 N N . PHE A 1 85 ? -11.878 5.829 12.789 1.00 96.81 85 PHE A N 1
ATOM 645 C CA . PHE A 1 85 ? -10.457 5.613 12.611 1.00 96.81 85 PHE A CA 1
ATOM 646 C C . PHE A 1 85 ? -9.950 6.471 11.455 1.00 96.81 85 PHE A C 1
ATOM 648 O O . PHE A 1 85 ? -10.682 6.750 10.505 1.00 96.81 85 PHE A O 1
ATOM 655 N N . GLY A 1 86 ? -8.716 6.941 11.566 1.00 96.81 86 GLY A N 1
ATOM 656 C CA . GLY A 1 86 ? -8.099 7.816 10.582 1.00 96.81 86 GLY A CA 1
ATOM 657 C C . GLY A 1 86 ? -6.599 7.599 10.526 1.00 96.81 86 GLY A C 1
ATOM 658 O O . GLY A 1 86 ? -5.978 7.288 11.542 1.00 96.81 86 GLY A O 1
ATOM 659 N N . HIS A 1 87 ? -6.049 7.784 9.333 1.00 97.81 87 HIS A N 1
ATOM 660 C CA . HIS A 1 87 ? -4.635 7.649 9.030 1.00 97.81 87 HIS A CA 1
ATOM 661 C C . HIS A 1 87 ? -4.183 8.847 8.193 1.00 97.81 87 HIS A C 1
ATOM 663 O O . HIS A 1 87 ? -4.894 9.274 7.280 1.00 97.81 87 HIS A O 1
ATOM 669 N N . SER A 1 88 ? -3.007 9.378 8.507 1.00 97.06 88 SER A N 1
ATOM 670 C CA . SER A 1 88 ? -2.391 10.511 7.826 1.00 97.06 88 SER A CA 1
ATOM 671 C C . SER A 1 88 ? -0.929 10.192 7.543 1.00 97.06 88 SER A C 1
ATOM 673 O O . SER A 1 88 ? -0.088 10.315 8.435 1.00 97.06 88 SER A O 1
ATOM 675 N N . THR A 1 89 ? -0.636 9.818 6.300 1.00 95.88 89 THR A N 1
ATOM 676 C CA . THR A 1 89 ? 0.728 9.577 5.813 1.00 95.88 89 THR A CA 1
ATOM 677 C C . THR A 1 89 ? 1.494 10.882 5.655 1.00 95.88 89 THR A C 1
ATOM 679 O O . THR A 1 89 ? 0.967 11.883 5.164 1.00 95.88 89 THR A O 1
ATOM 682 N N . TRP A 1 90 ? 2.749 10.871 6.074 1.00 94.31 90 TRP A N 1
ATOM 683 C CA . TRP A 1 90 ? 3.730 11.934 5.922 1.00 94.31 90 TRP A CA 1
ATOM 684 C C . TRP A 1 90 ? 4.755 11.461 4.901 1.00 94.31 90 TRP A C 1
ATOM 686 O O . TRP A 1 90 ? 5.543 10.556 5.162 1.00 94.31 90 TRP A O 1
ATOM 696 N N . PHE A 1 91 ? 4.746 12.076 3.726 1.00 90.44 91 PHE A N 1
ATOM 697 C CA . PHE A 1 91 ? 5.681 11.715 2.673 1.00 90.44 91 PHE A CA 1
ATOM 698 C C . PHE A 1 91 ? 6.073 12.932 1.844 1.00 90.44 91 PHE A C 1
ATOM 700 O O . PHE A 1 91 ? 5.491 14.014 1.987 1.00 90.44 91 PHE A O 1
ATOM 707 N N . ASP A 1 92 ? 7.079 12.767 0.989 1.00 91.44 92 ASP A N 1
ATOM 708 C CA . ASP A 1 92 ? 7.557 13.848 0.136 1.00 91.44 92 ASP A CA 1
ATOM 709 C C . ASP A 1 92 ? 6.444 14.334 -0.799 1.00 91.44 92 ASP A C 1
ATOM 711 O O . ASP A 1 92 ? 5.710 13.549 -1.399 1.00 91.44 92 ASP A O 1
ATOM 715 N N . TYR A 1 93 ? 6.338 15.649 -0.999 1.00 95.62 93 TYR A N 1
ATOM 716 C CA . TYR A 1 93 ? 5.295 16.241 -1.846 1.00 95.62 93 TYR A CA 1
ATOM 717 C C . TYR A 1 93 ? 5.318 15.761 -3.306 1.00 95.62 93 TYR A C 1
ATOM 719 O O . TYR A 1 93 ? 4.295 15.811 -3.989 1.00 95.62 93 TYR A O 1
ATOM 727 N N . ASN A 1 94 ? 6.455 15.263 -3.795 1.00 94.25 94 ASN A N 1
ATOM 728 C CA . ASN A 1 94 ? 6.560 14.676 -5.134 1.00 94.25 94 ASN A CA 1
ATOM 729 C C . ASN A 1 94 ? 5.744 13.374 -5.292 1.00 94.25 94 ASN A C 1
ATOM 731 O O . ASN A 1 94 ? 5.516 12.942 -6.420 1.00 94.25 94 ASN A O 1
ATOM 735 N N . THR A 1 95 ? 5.258 12.786 -4.198 1.00 92.56 95 THR A N 1
ATOM 736 C CA . THR A 1 95 ? 4.467 11.548 -4.196 1.00 92.56 95 THR A CA 1
ATOM 737 C C . THR A 1 95 ? 2.962 11.798 -4.244 1.00 92.56 95 THR A C 1
ATOM 739 O O . THR A 1 95 ? 2.181 10.865 -4.381 1.00 92.56 95 THR A O 1
ATOM 742 N N . MET A 1 96 ? 2.506 13.054 -4.233 1.00 96.75 96 MET A N 1
ATOM 743 C CA . MET A 1 96 ? 1.078 13.402 -4.165 1.00 96.75 96 MET A CA 1
ATOM 744 C C . MET A 1 96 ? 0.255 13.089 -5.434 1.00 96.75 96 MET A C 1
ATOM 746 O O . MET A 1 96 ? -0.879 13.548 -5.564 1.00 96.75 96 MET A O 1
ATOM 750 N N . VAL A 1 97 ? 0.766 12.286 -6.369 1.00 97.56 97 VAL A N 1
ATOM 751 C CA . VAL A 1 97 ? -0.062 11.692 -7.426 1.00 97.56 97 VAL A CA 1
ATOM 752 C C . VAL A 1 97 ? -0.795 10.494 -6.825 1.00 97.56 97 VAL A C 1
ATOM 754 O O . VAL A 1 97 ? -0.226 9.418 -6.667 1.00 97.56 97 VAL A O 1
ATOM 757 N N . ARG A 1 98 ? -2.060 10.695 -6.445 1.00 97.81 98 ARG A N 1
ATOM 758 C CA . ARG A 1 98 ? -2.835 9.734 -5.645 1.00 97.81 98 ARG A CA 1
ATOM 759 C C . ARG A 1 98 ? -3.874 8.986 -6.471 1.00 97.81 98 ARG A C 1
ATOM 761 O O . ARG A 1 98 ? -4.481 9.549 -7.381 1.00 97.81 98 ARG A O 1
ATOM 768 N N . ILE A 1 99 ? -4.128 7.732 -6.102 1.00 98.44 99 ILE A N 1
ATOM 769 C CA . ILE A 1 99 ? -5.255 6.935 -6.597 1.00 98.44 99 ILE A CA 1
ATOM 770 C C . ILE A 1 99 ? -5.875 6.207 -5.407 1.00 98.44 99 ILE A C 1
ATOM 772 O O . ILE A 1 99 ? -5.197 5.428 -4.746 1.00 98.44 99 ILE A O 1
ATOM 776 N N . TYR A 1 100 ? -7.166 6.412 -5.159 1.00 98.44 100 TYR A N 1
ATOM 777 C CA . TYR A 1 100 ? -7.918 5.531 -4.268 1.00 98.44 100 TYR A CA 1
ATOM 778 C C . TYR A 1 100 ? -8.374 4.307 -5.065 1.00 98.44 100 TYR A C 1
ATOM 780 O O . TYR A 1 100 ? -9.011 4.453 -6.112 1.00 98.44 100 TYR A O 1
ATOM 788 N N . LYS A 1 101 ? -8.007 3.107 -4.619 1.00 98.50 101 LYS A N 1
ATOM 789 C CA . LYS A 1 101 ? -8.234 1.858 -5.355 1.00 98.50 101 LYS A CA 1
ATOM 790 C C . LYS A 1 101 ? -9.279 1.017 -4.655 1.00 98.50 101 LYS A C 1
ATOM 792 O O . LYS A 1 101 ? -9.278 0.925 -3.436 1.00 98.50 101 LYS A O 1
ATOM 797 N N . THR A 1 102 ? -10.115 0.350 -5.441 1.00 97.75 102 THR A N 1
ATOM 798 C CA . THR A 1 102 ? -11.001 -0.716 -4.973 1.00 97.75 102 THR A CA 1
ATOM 799 C C . THR A 1 102 ? -10.723 -1.952 -5.808 1.00 97.75 102 THR A C 1
ATOM 801 O O . THR A 1 102 ? -10.878 -1.924 -7.028 1.00 97.75 102 THR A O 1
ATOM 804 N N . TYR A 1 103 ? -10.315 -3.033 -5.153 1.00 96.19 103 TYR A N 1
ATOM 805 C CA . TYR A 1 103 ? -10.163 -4.340 -5.774 1.00 96.19 103 TYR A CA 1
ATOM 806 C C . TYR A 1 103 ? -11.327 -5.239 -5.381 1.00 96.19 103 TYR A C 1
ATOM 808 O O . TYR A 1 103 ? -11.681 -5.345 -4.206 1.00 96.19 103 TYR A O 1
ATOM 816 N N . ASP A 1 104 ? -11.901 -5.892 -6.387 1.00 95.06 104 ASP A N 1
ATOM 817 C CA . ASP A 1 104 ? -12.884 -6.955 -6.233 1.00 95.06 104 ASP A CA 1
ATOM 818 C C . ASP A 1 104 ? -12.367 -8.203 -6.957 1.00 95.06 104 ASP A C 1
ATOM 820 O O . ASP A 1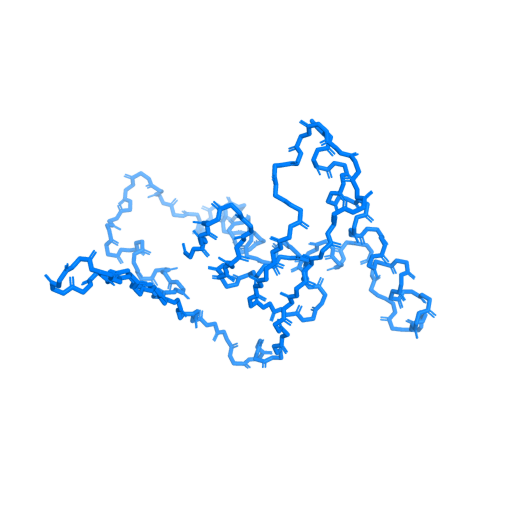 104 ? -12.361 -8.301 -8.183 1.00 95.06 104 ASP A O 1
ATOM 824 N N . PHE A 1 105 ? -11.889 -9.147 -6.160 1.00 92.88 105 PHE A N 1
ATOM 825 C CA . PHE A 1 105 ? -11.373 -10.446 -6.561 1.00 92.88 105 PHE A CA 1
ATOM 826 C C . PHE A 1 105 ? -12.365 -11.570 -6.246 1.00 92.88 105 PHE A C 1
ATOM 828 O O . PHE A 1 105 ? -11.965 -12.725 -6.123 1.00 92.88 105 PHE A O 1
ATOM 835 N N . SER A 1 106 ? -13.660 -11.269 -6.096 1.00 90.94 106 SER A N 1
ATOM 836 C CA . SER A 1 106 ? -14.694 -12.263 -5.760 1.00 90.94 106 SER A CA 1
ATOM 837 C C . SER A 1 106 ? -14.791 -13.427 -6.755 1.00 90.94 106 SER A C 1
ATOM 839 O O . SER A 1 106 ? -15.266 -14.506 -6.402 1.00 90.94 106 SER A O 1
ATOM 841 N N . THR A 1 107 ? -14.301 -13.244 -7.982 1.00 92.06 107 THR A N 1
ATOM 842 C CA . THR A 1 107 ? -14.232 -14.283 -9.018 1.00 92.06 107 THR A CA 1
ATOM 843 C C . THR A 1 107 ? -13.042 -15.237 -8.856 1.00 92.06 107 THR A C 1
ATOM 845 O O . THR A 1 107 ? -13.058 -16.334 -9.421 1.00 92.06 107 THR A O 1
ATOM 848 N N . ILE A 1 108 ? -12.020 -14.865 -8.076 1.00 88.88 108 ILE A N 1
ATOM 849 C CA . ILE A 1 108 ? -10.831 -15.685 -7.831 1.00 88.88 108 ILE A CA 1
ATOM 850 C C . ILE A 1 108 ? -11.154 -16.721 -6.752 1.00 88.88 108 ILE A C 1
ATOM 852 O O . ILE A 1 108 ? -11.308 -16.406 -5.574 1.00 88.88 108 ILE A O 1
ATOM 856 N N . LYS A 1 109 ? -11.220 -17.995 -7.150 1.00 87.56 109 LYS A N 1
ATOM 857 C CA . LYS A 1 109 ? -11.377 -19.113 -6.212 1.00 87.56 109 LYS A CA 1
ATOM 858 C C . LYS A 1 109 ? -10.032 -19.451 -5.581 1.00 87.56 109 LYS A C 1
ATOM 860 O O . LYS A 1 109 ? -9.107 -19.864 -6.277 1.00 87.56 109 LYS A O 1
ATOM 865 N N . SER A 1 110 ? -9.937 -19.314 -4.264 1.00 88.12 110 SER A N 1
ATOM 866 C CA . SER A 1 110 ? -8.721 -19.600 -3.511 1.00 88.12 110 SER A CA 1
ATOM 867 C C . SER A 1 110 ? -9.063 -20.121 -2.121 1.00 88.12 110 SER A C 1
ATOM 869 O O . SER A 1 110 ? -9.947 -19.593 -1.457 1.00 88.12 110 SER A O 1
ATOM 871 N N . ASP A 1 111 ? -8.343 -21.147 -1.678 1.00 90.81 111 ASP A N 1
ATOM 872 C CA . ASP A 1 111 ? -8.422 -21.699 -0.323 1.00 90.81 111 ASP A CA 1
ATOM 873 C C . ASP A 1 111 ? -7.592 -20.902 0.696 1.00 90.81 111 ASP A C 1
ATOM 875 O O . ASP A 1 111 ? -7.670 -21.164 1.892 1.00 90.81 111 ASP A O 1
ATOM 879 N N . VAL A 1 112 ? -6.792 -19.934 0.231 1.00 91.00 112 VAL A N 1
ATOM 880 C CA . VAL A 1 112 ? -5.889 -19.135 1.078 1.00 91.00 112 VAL A CA 1
ATOM 881 C C . VAL A 1 112 ? -6.265 -17.653 1.163 1.00 91.00 112 VAL A C 1
ATOM 883 O O . VAL A 1 112 ? -5.624 -16.918 1.908 1.00 91.00 112 VAL A O 1
ATOM 886 N N . ILE A 1 113 ? -7.270 -17.194 0.407 1.00 88.75 113 ILE A N 1
ATOM 887 C CA . ILE A 1 113 ? -7.752 -15.804 0.448 1.00 88.75 113 ILE A CA 1
ATOM 888 C C . ILE A 1 113 ? -9.076 -15.766 1.208 1.00 88.75 113 ILE A C 1
ATOM 890 O O . ILE A 1 113 ? -10.080 -16.290 0.740 1.00 88.75 113 ILE A O 1
ATOM 894 N N . VAL A 1 114 ? -9.075 -15.109 2.368 1.00 88.50 114 VAL A N 1
ATOM 895 C CA . VAL A 1 114 ? -10.280 -14.918 3.198 1.00 88.50 114 VAL A CA 1
ATOM 896 C C . VAL A 1 114 ? -11.046 -13.653 2.801 1.00 88.50 114 VAL A C 1
ATOM 898 O O . VAL A 1 114 ? -12.256 -13.569 3.000 1.00 88.50 114 VAL A O 1
ATOM 901 N N . ASN A 1 115 ? -10.347 -12.670 2.230 1.00 90.81 115 ASN A N 1
ATOM 902 C CA . ASN A 1 115 ? -10.912 -11.385 1.854 1.00 90.81 115 ASN A CA 1
ATOM 903 C C . ASN A 1 115 ? -10.661 -11.091 0.379 1.00 90.81 115 ASN A C 1
ATOM 905 O O . ASN A 1 115 ? -9.518 -10.951 -0.045 1.00 90.81 115 ASN A O 1
ATOM 909 N N . THR A 1 116 ? -11.735 -11.014 -0.396 1.00 92.44 116 THR A N 1
ATOM 910 C CA . THR A 1 116 ? -11.674 -10.799 -1.842 1.00 92.44 116 THR A CA 1
ATOM 911 C C . THR A 1 116 ? -12.054 -9.382 -2.244 1.00 92.44 116 THR A C 1
ATOM 913 O O . THR A 1 116 ? -11.993 -9.069 -3.426 1.00 92.44 116 THR A O 1
ATOM 916 N N . ARG A 1 117 ? -12.427 -8.506 -1.303 1.00 94.25 117 ARG A N 1
ATOM 917 C CA . ARG A 1 117 ? -12.803 -7.126 -1.614 1.00 94.25 117 ARG A CA 1
ATOM 918 C C . ARG A 1 117 ? -12.162 -6.153 -0.639 1.00 94.25 117 ARG A C 1
ATOM 920 O O . ARG A 1 117 ? -12.390 -6.226 0.564 1.00 94.25 117 ARG A O 1
ATOM 927 N N . LEU A 1 118 ? -11.399 -5.212 -1.174 1.00 96.19 118 LEU A N 1
ATOM 928 C CA . LEU A 1 118 ? -10.694 -4.204 -0.394 1.00 96.19 118 LEU A CA 1
ATOM 929 C C . LEU A 1 118 ? -10.680 -2.868 -1.128 1.00 96.19 118 LEU A C 1
ATOM 931 O O . LEU A 1 118 ? -10.692 -2.824 -2.356 1.00 96.19 118 LEU A O 1
ATOM 935 N N . SER A 1 119 ? -10.666 -1.779 -0.372 1.00 97.62 119 SER A N 1
ATOM 936 C CA . SER A 1 119 ? -10.462 -0.427 -0.883 1.00 97.62 119 SER A CA 1
ATOM 937 C C . SER A 1 119 ? -9.418 0.297 -0.054 1.00 97.62 119 SER A C 1
ATOM 939 O O . SER A 1 119 ? -9.421 0.155 1.164 1.00 97.62 119 SER A O 1
ATOM 941 N N . PHE A 1 120 ? -8.523 1.042 -0.693 1.00 98.31 120 PHE A N 1
ATOM 942 C CA . PHE A 1 120 ? -7.365 1.621 -0.022 1.00 98.31 120 PHE A CA 1
ATOM 943 C C . PHE A 1 120 ? -6.808 2.855 -0.735 1.00 98.31 120 PHE A C 1
ATOM 945 O O . PHE A 1 120 ? -6.954 3.004 -1.953 1.00 98.31 120 PHE A O 1
ATOM 952 N N . SER A 1 121 ? -6.169 3.753 0.020 1.00 98.12 121 SER A N 1
ATOM 953 C CA . SER A 1 121 ? -5.400 4.866 -0.555 1.00 98.12 121 SER A CA 1
ATOM 954 C C . SER A 1 121 ? -4.127 4.328 -1.200 1.00 98.12 121 SER A C 1
ATOM 956 O O . SER A 1 121 ? -3.546 3.385 -0.689 1.00 98.12 121 SER A O 1
ATOM 958 N N . SER A 1 122 ? -3.704 4.855 -2.348 1.00 97.88 122 SER A N 1
ATOM 959 C CA . SER A 1 122 ? -2.550 4.318 -3.080 1.00 97.88 122 SER A CA 1
ATOM 960 C C . SER A 1 122 ? -1.981 5.339 -4.078 1.00 97.88 122 SER A C 1
ATOM 962 O O . SER A 1 122 ? -2.349 6.522 -4.086 1.00 97.88 122 SER A O 1
ATOM 964 N N . TYR A 1 123 ? -1.081 4.857 -4.932 1.00 97.25 123 TYR A N 1
ATOM 965 C CA . TYR A 1 123 ? -0.280 5.595 -5.901 1.00 97.25 123 TYR A CA 1
ATOM 966 C C . TYR A 1 123 ? -0.287 4.867 -7.260 1.00 97.25 123 TYR A C 1
ATOM 968 O O . TYR A 1 123 ? -0.541 3.659 -7.318 1.00 97.25 123 TYR A O 1
ATOM 976 N N . PRO A 1 124 ? -0.051 5.549 -8.392 1.00 95.69 124 PRO A N 1
ATOM 977 C CA . PRO A 1 124 ? 0.088 4.889 -9.689 1.00 95.69 124 PRO A CA 1
ATOM 978 C C . PRO A 1 124 ? 1.178 3.807 -9.674 1.00 95.69 124 PRO A C 1
ATOM 980 O O . PRO A 1 124 ? 2.305 4.071 -9.278 1.00 95.69 124 PRO A O 1
ATOM 983 N N . GLY A 1 125 ? 0.850 2.597 -10.136 1.00 94.69 125 GLY A N 1
ATOM 984 C CA . GLY A 1 125 ? 1.801 1.483 -10.268 1.00 94.69 125 GLY A CA 1
ATOM 985 C C . GLY A 1 125 ? 2.134 0.704 -8.984 1.00 94.69 125 GLY A C 1
ATOM 986 O O . GLY A 1 125 ? 2.649 -0.406 -9.093 1.00 94.69 125 GLY A O 1
ATOM 987 N N . CYS A 1 126 ? 1.790 1.212 -7.799 1.00 96.19 126 CYS A N 1
ATOM 988 C CA . CYS A 1 126 ? 1.793 0.412 -6.567 1.00 96.19 126 CYS A CA 1
ATOM 989 C C . CYS A 1 126 ? 0.593 -0.549 -6.580 1.00 96.19 126 CYS A C 1
ATOM 991 O O . CYS A 1 126 ? -0.480 -0.193 -7.069 1.00 96.19 126 CYS A O 1
ATOM 993 N N . LEU A 1 127 ? 0.717 -1.773 -6.091 1.00 96.88 127 LEU A N 1
ATOM 994 C CA . LEU A 1 127 ? -0.393 -2.731 -6.001 1.00 96.88 127 LEU A CA 1
ATOM 995 C C . LEU A 1 127 ? -1.007 -2.745 -4.598 1.00 96.88 127 LEU A C 1
ATOM 997 O O . LEU A 1 127 ? -2.143 -3.185 -4.433 1.00 96.88 127 LEU A O 1
ATOM 1001 N N . GLU A 1 128 ? -0.278 -2.177 -3.651 1.00 95.56 128 GLU A N 1
ATOM 1002 C CA . GLU A 1 128 ? -0.560 -1.936 -2.246 1.00 95.56 128 GLU A CA 1
ATOM 1003 C C . GLU A 1 128 ? -0.821 -0.448 -1.960 1.00 95.56 128 GLU A C 1
ATOM 1005 O O . GLU A 1 128 ? -0.858 0.399 -2.861 1.00 95.56 128 GLU A O 1
ATOM 1010 N N . SER A 1 129 ? -1.077 -0.128 -0.696 1.00 95.81 129 SER A N 1
ATOM 1011 C CA . SER A 1 129 ? -1.434 1.214 -0.251 1.00 95.81 129 SER A CA 1
ATOM 1012 C C . SER A 1 129 ? -0.241 2.155 -0.145 1.00 95.81 129 SER A C 1
ATOM 101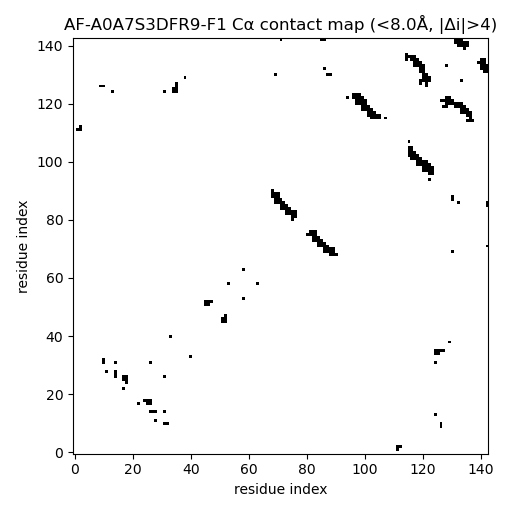4 O O . SER A 1 129 ? -0.388 3.319 -0.528 1.00 95.81 129 SER A O 1
ATOM 1016 N N . THR A 1 130 ? 0.905 1.662 0.341 1.00 93.88 130 THR A N 1
ATOM 1017 C CA . THR A 1 130 ? 2.102 2.451 0.711 1.00 93.88 130 THR A CA 1
ATOM 1018 C C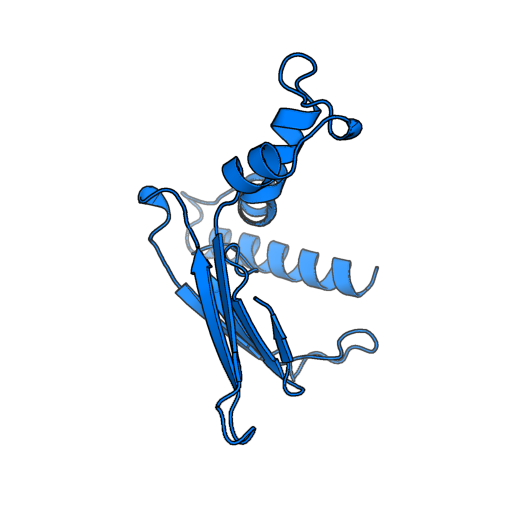 . THR A 1 130 ? 1.843 3.403 1.893 1.00 93.88 130 THR A C 1
ATOM 1020 O O . THR A 1 130 ? 2.660 3.516 2.788 1.00 93.88 130 THR A O 1
ATOM 1023 N N . ASP A 1 131 ? 0.671 4.044 1.955 1.00 94.62 131 ASP A N 1
ATOM 1024 C CA . ASP A 1 131 ? 0.181 4.716 3.163 1.00 94.62 131 ASP A CA 1
ATOM 1025 C C . ASP A 1 131 ? -0.161 3.727 4.280 1.00 94.62 131 ASP A C 1
ATOM 1027 O O . ASP A 1 131 ? -0.004 4.046 5.446 1.00 94.62 131 ASP A O 1
ATOM 1031 N N . ASP A 1 132 ? -0.732 2.593 3.882 1.00 94.31 132 ASP A N 1
ATOM 1032 C CA . ASP A 1 132 ? -1.483 1.638 4.691 1.00 94.31 132 ASP A CA 1
ATOM 1033 C C . ASP A 1 132 ? -2.776 2.199 5.295 1.00 94.31 132 ASP A C 1
ATOM 1035 O O . ASP A 1 132 ? -2.938 2.333 6.497 1.00 94.31 132 ASP A O 1
ATOM 1039 N N . PHE A 1 133 ? -3.768 2.462 4.436 1.00 97.50 133 PHE A N 1
ATOM 1040 C CA . PHE A 1 133 ? -5.166 2.641 4.850 1.00 97.50 133 PHE A CA 1
ATOM 1041 C C . PHE A 1 133 ? -6.089 1.758 4.010 1.00 97.50 133 PHE A C 1
ATOM 1043 O O . PHE A 1 133 ? -6.374 2.077 2.854 1.00 97.50 133 PHE A O 1
ATOM 1050 N N . TYR A 1 134 ? -6.601 0.671 4.593 1.00 97.81 134 TYR A N 1
ATOM 1051 C CA . TYR A 1 134 ? -7.484 -0.289 3.932 1.00 97.81 134 TYR A CA 1
ATOM 1052 C C . TYR A 1 134 ? -8.827 -0.423 4.643 1.00 97.81 134 TYR A C 1
ATOM 1054 O O . TYR A 1 134 ? -8.901 -0.682 5.843 1.00 97.81 134 TYR A O 1
ATOM 1062 N N . ILE A 1 135 ? -9.894 -0.384 3.851 1.00 96.81 135 ILE A N 1
ATOM 1063 C CA . ILE A 1 135 ? -11.218 -0.890 4.199 1.00 96.81 135 ILE A CA 1
ATOM 1064 C C . ILE A 1 135 ? -11.388 -2.228 3.500 1.00 96.81 135 ILE A C 1
ATOM 1066 O O . ILE A 1 135 ? -11.407 -2.299 2.270 1.00 96.81 135 ILE A O 1
ATOM 1070 N N . MET A 1 136 ? -11.510 -3.299 4.266 1.00 94.12 136 MET A N 1
ATOM 1071 C CA . MET A 1 136 ? -11.591 -4.646 3.723 1.00 94.12 136 MET A CA 1
ATOM 1072 C C . MET A 1 136 ? -12.957 -5.261 4.033 1.00 94.12 136 MET A C 1
ATOM 1074 O O . MET A 1 136 ? -13.665 -4.841 4.951 1.00 94.12 136 MET A O 1
ATOM 1078 N N . GLY A 1 137 ? -13.338 -6.298 3.282 1.00 84.75 137 GLY A N 1
ATOM 1079 C CA . GLY A 1 137 ? -14.469 -7.149 3.653 1.00 84.75 137 GLY A CA 1
ATOM 1080 C C . GLY A 1 137 ? -14.320 -7.724 5.071 1.00 84.75 137 GLY A C 1
ATOM 1081 O O . GLY A 1 137 ? -13.280 -7.577 5.712 1.00 84.75 137 GLY A O 1
ATOM 1082 N N . GLN A 1 138 ? -15.342 -8.419 5.568 1.00 82.44 138 GLN A N 1
A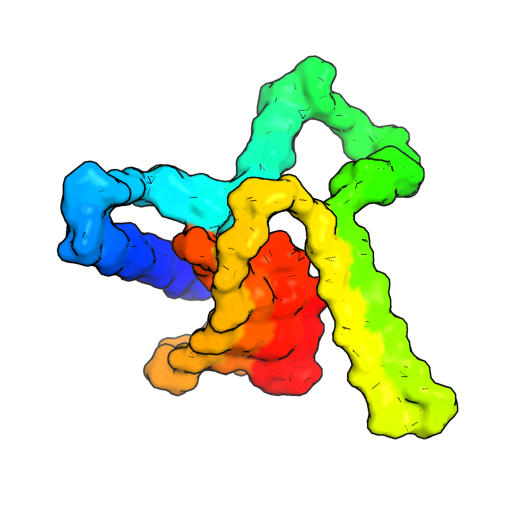TOM 1083 C CA . GLN A 1 138 ? -15.321 -9.027 6.910 1.00 82.44 138 GLN A CA 1
ATOM 1084 C C . GLN A 1 138 ? -15.208 -8.022 8.072 1.00 82.44 138 GLN A C 1
ATOM 1086 O O . GLN A 1 138 ? -14.753 -8.385 9.152 1.00 82.44 138 GLN A O 1
ATOM 1091 N N . HIS A 1 139 ? -15.647 -6.775 7.863 1.00 87.88 139 HIS A N 1
ATOM 1092 C CA . HIS A 1 139 ? -15.647 -5.715 8.881 1.00 87.88 139 HIS A CA 1
ATOM 1093 C C . HIS A 1 139 ? -14.248 -5.397 9.441 1.00 87.88 139 HIS A C 1
ATOM 1095 O O . HIS A 1 139 ? -14.103 -5.108 10.626 1.00 87.88 139 HIS A O 1
ATOM 1101 N N . MET A 1 140 ? -13.215 -5.458 8.593 1.00 93.00 140 MET A N 1
ATOM 1102 C CA . MET A 1 140 ? -11.840 -5.145 8.982 1.00 93.00 140 MET A CA 1
ATOM 1103 C C . MET A 1 140 ? -11.369 -3.834 8.358 1.00 93.00 140 MET A C 1
ATOM 1105 O O . MET A 1 140 ? -11.559 -3.595 7.164 1.00 93.00 140 MET A O 1
ATOM 1109 N N . ALA A 1 141 ? -10.683 -3.031 9.164 1.00 94.50 141 ALA A N 1
ATOM 1110 C CA . ALA A 1 141 ? -9.858 -1.924 8.707 1.00 94.50 141 ALA A CA 1
ATOM 1111 C C . ALA A 1 141 ? -8.396 -2.203 9.080 1.00 94.50 141 ALA A C 1
ATOM 1113 O O . ALA A 1 141 ? -8.130 -2.790 10.129 1.00 94.50 141 ALA A O 1
ATOM 1114 N N . MET A 1 142 ? -7.468 -1.805 8.214 1.00 94.94 142 MET A N 1
ATOM 1115 C CA . MET A 1 142 ? -6.027 -1.807 8.477 1.00 94.94 142 MET A CA 1
ATOM 1116 C C . MET A 1 142 ? -5.537 -0.378 8.286 1.00 94.94 142 MET A C 1
ATOM 1118 O O . MET A 1 142 ? -5.798 0.204 7.232 1.00 94.94 142 MET A O 1
ATOM 1122 N N . ILE A 1 143 ? -4.910 0.166 9.325 1.00 92.50 143 ILE A N 1
ATOM 1123 C CA . ILE A 1 143 ? -4.322 1.505 9.384 1.00 92.50 143 ILE A CA 1
ATOM 1124 C C . ILE A 1 143 ? -3.017 1.482 10.173 1.00 92.50 143 ILE A C 1
ATOM 1126 O O . ILE A 1 143 ? -2.795 0.456 10.864 1.00 92.50 143 ILE A O 1
#